Protein AF-A0A399EJR4-F1 (afdb_monomer_lite)

Foldseek 3Di:
DPDVVVVVVVVVVVVVVVVVVVVVVVVPPPPDDVVVDPPDPDDDPPPPPVFAWDWDQDPVGTDTHTPDPVVVVVVVVVVVD

Secondary structure (DSSP, 8-state):
--SHHHHHHHHHHHHHHHHHHHHHHHHSPPPPPGGG------S-----TTS-EEEEEETTEEEEEE-SHHHHHHHHHHTT-

Structure (mmCIF, N/CA/C/O backbone):
data_AF-A0A399EJR4-F1
#
_entry.id   AF-A0A399EJR4-F1
#
loop_
_atom_site.group_PDB
_atom_site.id
_atom_site.type_symbol
_atom_site.label_atom_id
_atom_site.label_alt_id
_atom_site.label_comp_id
_atom_site.label_asym_id
_atom_site.label_entity_id
_atom_site.label_seq_id
_atom_site.pdbx_PDB_ins_code
_atom_site.Cartn_x
_atom_site.Cartn_y
_atom_site.Cartn_z
_atom_site.occupancy
_atom_site.B_iso_or_equiv
_atom_site.auth_seq_id
_atom_site.auth_comp_id
_atom_site.auth_asym_id
_atom_site.auth_atom_id
_atom_site.pdbx_PDB_model_num
ATOM 1 N N . MET A 1 1 ? 31.641 2.435 -51.390 1.00 48.16 1 MET A N 1
ATOM 2 C CA . MET A 1 1 ? 30.360 1.949 -50.818 1.00 48.16 1 MET A CA 1
ATOM 3 C C . MET A 1 1 ? 30.663 0.891 -49.760 1.00 48.16 1 MET A C 1
ATOM 5 O O . MET A 1 1 ? 30.952 -0.236 -50.117 1.00 48.16 1 MET A O 1
ATOM 9 N N . GLY A 1 2 ? 30.719 1.237 -48.472 1.00 53.78 2 GLY A N 1
ATOM 10 C CA . GLY A 1 2 ? 31.129 0.260 -47.440 1.00 53.78 2 GLY A CA 1
ATOM 11 C C . GLY A 1 2 ? 30.980 0.731 -45.994 1.00 53.78 2 GLY A C 1
ATOM 12 O O . GLY A 1 2 ? 30.968 -0.079 -45.072 1.00 53.78 2 GLY A O 1
ATOM 13 N N . THR A 1 3 ? 30.807 2.035 -45.780 1.00 54.91 3 THR A N 1
ATOM 14 C CA . THR A 1 3 ? 30.599 2.618 -44.452 1.00 54.91 3 THR A CA 1
ATOM 15 C C . THR A 1 3 ? 29.142 2.500 -44.012 1.00 54.91 3 THR A C 1
ATOM 17 O O . THR A 1 3 ? 28.893 1.929 -42.958 1.00 54.91 3 THR A O 1
ATOM 20 N N . ALA A 1 4 ? 28.166 2.916 -44.830 1.00 58.06 4 ALA A N 1
ATOM 21 C CA . ALA A 1 4 ? 26.730 2.898 -44.488 1.00 58.06 4 ALA A CA 1
ATOM 22 C C . ALA A 1 4 ? 26.215 1.522 -44.008 1.00 58.06 4 ALA A C 1
ATOM 24 O O . ALA A 1 4 ? 25.455 1.428 -43.046 1.00 58.06 4 ALA A O 1
ATOM 25 N N . HIS A 1 5 ? 26.709 0.437 -44.609 1.00 57.53 5 HIS A N 1
ATOM 26 C CA . HIS A 1 5 ? 26.331 -0.931 -44.244 1.00 57.53 5 HIS A CA 1
ATOM 27 C C . HIS A 1 5 ? 26.959 -1.422 -42.919 1.00 57.53 5 HIS A C 1
ATOM 29 O O . HIS A 1 5 ? 26.494 -2.393 -42.321 1.00 57.53 5 HIS A O 1
ATOM 35 N N . ARG A 1 6 ? 28.029 -0.774 -42.439 1.00 59.72 6 ARG A N 1
ATOM 36 C CA . ARG A 1 6 ? 28.622 -1.041 -41.115 1.00 59.72 6 ARG A CA 1
ATOM 37 C C . ARG A 1 6 ? 27.853 -0.318 -40.009 1.00 59.72 6 ARG A C 1
ATOM 39 O O . ARG A 1 6 ? 27.609 -0.921 -38.970 1.00 59.72 6 ARG A O 1
ATOM 46 N N . TRP A 1 7 ? 27.399 0.912 -40.261 1.00 61.38 7 TRP A N 1
ATOM 47 C CA . TRP A 1 7 ? 26.596 1.686 -39.305 1.00 61.38 7 TRP A CA 1
ATOM 48 C C . TRP A 1 7 ? 25.208 1.073 -39.074 1.00 61.38 7 TRP A C 1
ATOM 50 O O . TRP A 1 7 ? 24.777 0.974 -37.930 1.00 61.38 7 TRP A O 1
ATOM 60 N N . GLY A 1 8 ? 24.551 0.559 -40.122 1.00 71.50 8 GLY A N 1
ATOM 61 C CA . GLY A 1 8 ? 23.265 -0.141 -39.975 1.00 71.50 8 GLY A CA 1
ATOM 62 C C . GLY A 1 8 ? 23.355 -1.417 -39.126 1.00 71.50 8 GLY A C 1
ATOM 63 O O . GLY A 1 8 ? 22.467 -1.696 -38.323 1.00 71.50 8 GLY A O 1
ATOM 64 N N . ARG A 1 9 ? 24.467 -2.160 -39.237 1.00 73.00 9 ARG A N 1
ATOM 65 C CA . ARG A 1 9 ? 24.729 -3.348 -38.404 1.00 73.00 9 ARG A CA 1
ATOM 66 C C . ARG A 1 9 ? 25.019 -2.983 -36.951 1.00 73.00 9 ARG A C 1
ATOM 68 O O . ARG A 1 9 ? 24.517 -3.655 -36.057 1.00 73.00 9 ARG A O 1
ATOM 75 N N . ALA A 1 10 ? 25.769 -1.906 -36.719 1.00 78.81 10 ALA A N 1
ATOM 76 C CA . ALA A 1 10 ? 26.016 -1.395 -35.373 1.00 78.81 10 ALA A CA 1
ATOM 77 C C . ALA A 1 10 ? 24.716 -0.926 -34.696 1.00 78.81 10 ALA A C 1
ATOM 79 O O . ALA A 1 10 ? 24.469 -1.279 -33.547 1.00 78.81 10 ALA A O 1
ATOM 80 N N . ALA A 1 11 ? 23.848 -0.218 -35.425 1.00 78.88 11 ALA A N 1
ATOM 81 C CA . ALA A 1 11 ? 22.547 0.218 -34.919 1.00 78.88 11 ALA A CA 1
ATOM 82 C C . ALA A 1 11 ? 21.626 -0.967 -34.575 1.00 78.88 11 ALA A C 1
ATOM 84 O O . ALA A 1 11 ? 21.018 -0.981 -33.506 1.00 78.88 11 ALA A O 1
ATOM 85 N N . CYS A 1 12 ? 21.581 -2.000 -35.427 1.00 80.50 12 CYS A N 1
ATOM 86 C CA . CYS A 1 12 ? 20.840 -3.229 -35.123 1.00 80.50 12 CYS A CA 1
ATOM 87 C C . CYS A 1 12 ? 21.374 -3.923 -33.863 1.00 80.50 12 CYS A C 1
ATOM 89 O O . CYS A 1 12 ? 20.591 -4.421 -33.060 1.00 80.50 12 CYS A O 1
ATOM 91 N N . PHE A 1 13 ? 22.696 -3.943 -33.678 1.00 82.62 13 PHE A N 1
ATOM 92 C CA . PHE A 1 13 ? 23.326 -4.589 -32.530 1.00 82.62 13 PHE A CA 1
ATOM 93 C C . PHE A 1 13 ? 23.029 -3.854 -31.216 1.00 82.62 13 PHE A C 1
ATOM 95 O O . PHE A 1 13 ? 22.692 -4.490 -30.222 1.00 82.62 13 PHE A O 1
ATOM 102 N N . VAL A 1 14 ? 23.077 -2.518 -31.223 1.00 85.56 14 VAL A N 1
ATOM 103 C CA . VAL A 1 14 ? 22.735 -1.686 -30.056 1.00 85.56 14 VAL A CA 1
ATOM 104 C C . VAL A 1 14 ? 21.268 -1.863 -29.664 1.00 85.56 14 VAL A C 1
ATOM 106 O O . VAL A 1 14 ? 20.981 -2.106 -28.495 1.00 85.56 14 VAL A O 1
ATOM 109 N N . TRP A 1 15 ? 20.350 -1.836 -30.633 1.00 84.06 15 TRP A N 1
ATOM 110 C CA . TRP A 1 15 ? 18.924 -2.073 -30.376 1.00 84.06 15 TRP A CA 1
ATOM 111 C C . TRP A 1 15 ? 18.654 -3.470 -29.797 1.00 84.06 15 TRP A C 1
ATOM 113 O O . TRP A 1 15 ? 17.810 -3.654 -28.918 1.00 84.06 15 TRP A O 1
ATOM 123 N N . TRP A 1 16 ? 19.394 -4.474 -30.269 1.00 84.94 16 TRP A N 1
ATOM 124 C CA . TRP A 1 16 ? 19.267 -5.840 -29.773 1.00 84.94 16 TRP A CA 1
ATOM 125 C C . TRP A 1 16 ? 19.794 -5.988 -28.336 1.00 84.94 16 TRP A C 1
ATOM 127 O O . TRP A 1 16 ? 19.152 -6.638 -27.509 1.00 84.94 16 TRP A O 1
ATOM 137 N N . LEU A 1 17 ? 20.910 -5.328 -28.010 1.00 84.75 17 LEU A N 1
ATOM 138 C CA . LEU A 1 17 ? 21.461 -5.281 -26.651 1.00 84.75 17 LEU A CA 1
ATOM 139 C C . LEU A 1 17 ? 20.537 -4.557 -25.664 1.00 84.75 17 LEU A C 1
ATOM 141 O O . LEU A 1 17 ? 20.363 -5.029 -24.543 1.00 84.75 17 LEU A O 1
ATOM 145 N N . GLU A 1 18 ? 19.916 -3.453 -26.078 1.00 80.50 18 GLU A N 1
ATOM 146 C CA . GLU A 1 18 ? 18.948 -2.710 -25.263 1.00 80.50 18 GLU A CA 1
ATOM 147 C C . GLU A 1 18 ? 17.717 -3.564 -24.925 1.00 80.50 18 GLU A C 1
ATOM 149 O O . GLU A 1 18 ? 17.265 -3.616 -23.783 1.00 80.50 18 GLU A O 1
ATOM 154 N N . ARG A 1 19 ? 17.198 -4.327 -25.892 1.00 78.44 19 ARG A N 1
ATOM 155 C CA . ARG A 1 19 ? 16.088 -5.253 -25.630 1.00 78.44 19 ARG A CA 1
ATOM 156 C C . ARG A 1 19 ? 16.472 -6.395 -24.692 1.00 78.44 19 ARG A C 1
ATOM 158 O O . ARG A 1 19 ? 15.651 -6.799 -23.868 1.00 78.44 19 ARG A O 1
ATOM 165 N N . LEU A 1 20 ? 17.694 -6.915 -24.800 1.00 80.81 20 LEU A N 1
ATOM 166 C CA . LEU A 1 20 ? 18.183 -7.950 -23.890 1.00 80.81 20 LEU A CA 1
ATOM 167 C C . LEU A 1 20 ? 18.385 -7.429 -22.468 1.00 80.81 20 LEU A C 1
ATOM 169 O O . LEU A 1 20 ? 18.027 -8.129 -21.523 1.00 80.81 20 LEU A O 1
ATOM 173 N N . SER A 1 21 ? 18.917 -6.217 -22.297 1.00 72.12 21 SER A N 1
ATOM 174 C CA . SER A 1 21 ? 19.105 -5.6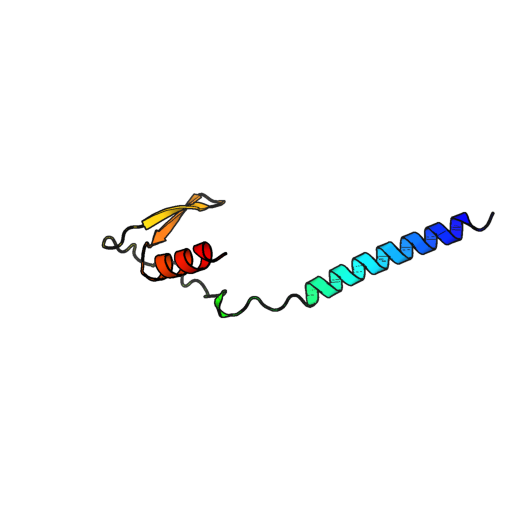37 -20.964 1.00 72.12 21 SER A CA 1
ATOM 175 C C . SER A 1 21 ? 17.767 -5.413 -20.259 1.00 72.12 21 SER A C 1
ATOM 177 O O . SER A 1 21 ? 17.641 -5.748 -19.083 1.00 72.12 21 SER A O 1
ATOM 179 N N . LEU A 1 22 ? 16.739 -4.964 -20.987 1.00 68.44 22 LEU A N 1
ATOM 180 C CA . LEU A 1 22 ? 15.374 -4.830 -20.468 1.00 68.44 22 LEU A CA 1
ATOM 181 C C . LEU A 1 22 ? 14.761 -6.186 -20.087 1.00 68.44 22 LEU A C 1
ATOM 183 O O . LEU A 1 22 ? 14.156 -6.312 -19.023 1.00 68.44 22 LEU A O 1
ATOM 187 N N . ALA A 1 23 ? 14.951 -7.219 -20.913 1.00 71.06 23 ALA A N 1
ATOM 188 C CA . ALA A 1 23 ? 14.460 -8.568 -20.621 1.00 71.06 23 ALA A CA 1
ATOM 189 C C . ALA A 1 23 ? 15.139 -9.195 -19.389 1.00 71.06 23 ALA A C 1
ATOM 191 O O . ALA A 1 23 ? 14.499 -9.915 -18.621 1.00 71.06 23 ALA A O 1
ATOM 192 N N . VAL A 1 24 ? 16.427 -8.911 -19.182 1.00 70.19 24 VAL A N 1
ATOM 193 C CA . VAL A 1 24 ? 17.168 -9.336 -17.988 1.00 70.19 24 VAL A CA 1
ATOM 194 C C . VAL A 1 24 ? 16.735 -8.529 -16.762 1.00 70.19 24 VAL A C 1
ATOM 196 O O . VAL A 1 24 ? 16.510 -9.123 -15.711 1.00 70.19 24 VAL A O 1
ATOM 199 N N . ALA A 1 25 ? 16.534 -7.214 -16.886 1.00 61.31 25 ALA A N 1
ATOM 200 C CA . ALA A 1 25 ? 16.059 -6.367 -15.790 1.00 61.31 25 ALA A CA 1
ATOM 201 C C . ALA A 1 25 ? 14.680 -6.808 -15.265 1.00 61.31 25 ALA A C 1
ATOM 203 O O . ALA A 1 25 ? 14.491 -6.893 -14.056 1.00 61.31 25 ALA A O 1
ATOM 204 N N . LEU A 1 26 ? 13.760 -7.195 -16.157 1.00 59.66 26 LEU A N 1
ATOM 205 C CA . LEU A 1 26 ? 12.449 -7.761 -15.796 1.00 59.66 26 LEU A CA 1
ATOM 206 C C . LEU A 1 26 ? 12.548 -9.090 -15.031 1.00 59.66 26 LEU A C 1
ATOM 208 O O . LEU A 1 26 ? 11.676 -9.413 -14.232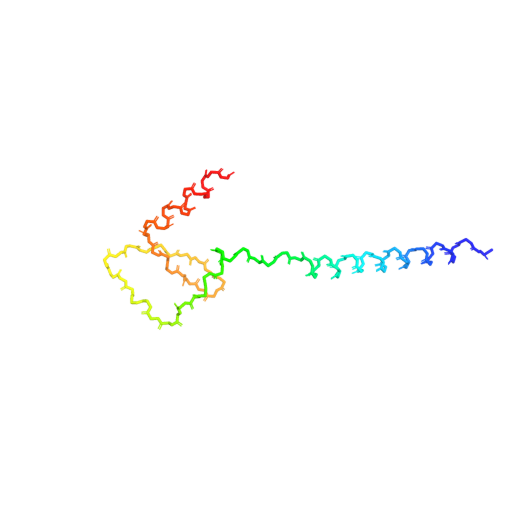 1.00 59.66 26 LEU A O 1
ATOM 212 N N . ARG A 1 27 ? 13.603 -9.881 -15.263 1.00 60.12 27 ARG A N 1
ATOM 213 C CA . ARG A 1 27 ? 13.845 -11.139 -14.535 1.00 60.12 27 ARG A CA 1
ATOM 214 C C . ARG A 1 27 ? 14.458 -10.937 -13.151 1.00 60.12 27 ARG A C 1
ATOM 216 O O . ARG A 1 27 ? 14.362 -11.842 -12.328 1.00 60.12 27 ARG A O 1
ATOM 223 N N . PHE A 1 28 ? 15.101 -9.796 -12.919 1.00 55.94 28 PHE A N 1
ATOM 224 C CA . PHE A 1 28 ? 15.769 -9.457 -11.662 1.00 55.94 28 PHE A CA 1
ATOM 225 C C . PHE A 1 28 ? 14.988 -8.451 -10.820 1.00 55.94 28 PHE A C 1
ATOM 227 O O . PHE A 1 28 ? 15.525 -7.945 -9.834 1.00 55.94 28 PHE A O 1
ATOM 234 N N . GLU A 1 29 ? 13.730 -8.174 -11.170 1.00 59.09 29 GLU A N 1
ATOM 235 C CA . GLU A 1 29 ? 12.871 -7.394 -10.294 1.00 59.09 29 GLU A CA 1
ATOM 236 C C . GLU A 1 29 ? 12.770 -8.141 -8.951 1.00 59.09 29 GLU A C 1
ATOM 238 O O . GLU A 1 29 ? 12.356 -9.308 -8.924 1.00 59.09 29 GLU A O 1
ATOM 243 N N . PRO A 1 30 ? 13.241 -7.543 -7.840 1.00 58.56 30 PRO A N 1
ATOM 244 C CA . PRO A 1 30 ? 13.188 -8.206 -6.551 1.00 58.56 30 PRO A CA 1
ATOM 245 C C . PRO A 1 30 ? 11.723 -8.528 -6.248 1.00 58.56 30 PRO A C 1
ATOM 247 O O . PRO A 1 30 ? 10.859 -7.684 -6.509 1.00 58.56 30 PRO A O 1
ATOM 250 N N . PRO A 1 31 ? 11.415 -9.719 -5.700 1.00 61.31 31 PRO A N 1
ATOM 251 C CA . PRO A 1 31 ? 10.049 -10.028 -5.320 1.00 61.31 31 PRO A CA 1
ATOM 252 C C . PRO A 1 31 ? 9.535 -8.898 -4.419 1.00 61.31 31 PRO A C 1
ATOM 254 O O . PRO A 1 31 ? 10.285 -8.434 -3.545 1.00 61.31 31 PRO A O 1
ATOM 257 N N . PRO A 1 32 ? 8.293 -8.421 -4.630 1.00 59.03 32 PRO A N 1
ATOM 258 C CA . PRO A 1 32 ? 7.724 -7.384 -3.787 1.00 59.03 32 PRO A CA 1
ATOM 259 C C . PRO A 1 32 ? 7.881 -7.827 -2.335 1.00 59.03 32 PRO A C 1
ATOM 261 O O . PRO A 1 32 ? 7.605 -8.982 -1.996 1.00 59.03 32 PRO A O 1
ATOM 264 N N . ARG A 1 33 ? 8.406 -6.930 -1.489 1.00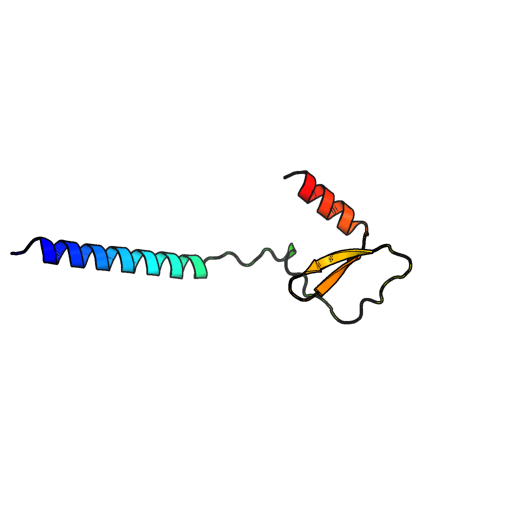 55.94 33 ARG A N 1
ATOM 265 C CA . ARG A 1 33 ? 8.686 -7.237 -0.081 1.00 55.94 33 ARG A CA 1
ATOM 266 C C . ARG A 1 33 ? 7.448 -7.916 0.516 1.00 55.94 33 ARG A C 1
ATOM 268 O O . ARG A 1 33 ? 6.357 -7.362 0.377 1.00 55.94 33 ARG A O 1
ATOM 275 N N . PRO A 1 34 ? 7.581 -9.059 1.212 1.00 52.97 34 PRO A N 1
ATOM 276 C CA . PRO A 1 34 ? 6.435 -9.833 1.697 1.00 52.97 34 PRO A CA 1
ATOM 277 C C . PRO A 1 34 ? 5.512 -9.031 2.630 1.00 52.97 34 PRO A C 1
ATOM 279 O O . PRO A 1 34 ? 4.341 -9.359 2.769 1.00 52.97 34 PRO A O 1
ATOM 282 N N . ALA A 1 35 ? 5.997 -7.922 3.198 1.00 53.78 35 ALA A N 1
ATOM 283 C CA . ALA A 1 35 ? 5.184 -6.966 3.946 1.00 53.78 35 ALA A CA 1
ATOM 284 C C . ALA A 1 35 ? 4.074 -6.275 3.114 1.00 53.78 35 ALA A C 1
ATOM 286 O O . ALA A 1 35 ? 3.129 -5.757 3.700 1.00 53.78 35 ALA A O 1
ATOM 287 N N . GLN A 1 36 ? 4.167 -6.257 1.778 1.00 52.34 36 GLN A N 1
ATOM 288 C CA . GLN A 1 36 ? 3.175 -5.649 0.876 1.00 52.34 36 GLN A CA 1
ATOM 289 C C . GLN A 1 36 ? 2.198 -6.660 0.267 1.00 52.34 36 GLN A C 1
ATOM 291 O O . GLN A 1 36 ? 1.146 -6.266 -0.230 1.00 52.34 36 GLN A O 1
ATOM 296 N N . VAL A 1 37 ? 2.504 -7.957 0.336 1.00 50.31 37 VAL A N 1
ATOM 297 C CA . VAL A 1 37 ? 1.623 -9.021 -0.158 1.00 50.31 37 VAL A CA 1
ATOM 298 C C . VAL A 1 37 ? 0.977 -9.706 1.040 1.00 50.31 37 VAL A C 1
ATOM 300 O O . VAL A 1 37 ? 1.250 -10.862 1.353 1.00 50.31 37 VAL A O 1
ATOM 303 N N . ARG A 1 38 ? 0.083 -8.988 1.733 1.00 51.12 38 ARG A N 1
ATOM 304 C CA . ARG A 1 38 ? -0.960 -9.693 2.481 1.00 51.12 38 ARG A CA 1
ATOM 305 C C . ARG A 1 38 ? -1.878 -10.307 1.439 1.00 51.12 38 ARG A C 1
ATOM 307 O O . ARG A 1 38 ? -2.572 -9.587 0.724 1.00 51.12 38 ARG A O 1
ATOM 314 N N . PHE A 1 39 ? -1.851 -11.634 1.350 1.00 47.75 39 PHE A N 1
ATOM 315 C CA . PHE A 1 39 ? -2.912 -12.394 0.710 1.00 47.75 39 PHE A CA 1
ATOM 316 C C . PHE A 1 39 ? -4.225 -11.889 1.297 1.00 47.75 39 PHE A C 1
ATOM 318 O O . PHE A 1 39 ? -4.476 -12.020 2.493 1.00 47.75 39 PHE A O 1
ATOM 325 N N . GLY A 1 40 ? -4.997 -11.193 0.467 1.00 49.41 40 GLY A N 1
ATOM 326 C CA . GLY A 1 40 ? -6.302 -10.710 0.857 1.00 49.41 40 GLY A CA 1
ATOM 327 C C . GLY A 1 40 ? -7.176 -11.918 1.128 1.00 49.41 40 GLY A C 1
ATOM 328 O O . GLY A 1 40 ? -7.697 -12.516 0.192 1.00 49.41 40 GLY A O 1
ATOM 329 N N . GLU A 1 41 ? -7.349 -12.260 2.399 1.00 45.41 41 GLU A N 1
ATOM 330 C CA . GLU A 1 41 ? -8.541 -12.963 2.842 1.00 45.41 41 GLU A CA 1
ATOM 331 C C . GLU A 1 41 ? -9.741 -12.108 2.414 1.00 45.41 41 GLU A C 1
ATOM 333 O O . GLU A 1 41 ? -10.055 -11.072 2.998 1.00 45.41 41 GLU A O 1
ATOM 338 N N . ARG A 1 42 ? -10.389 -12.477 1.315 1.00 60.59 42 ARG A N 1
ATOM 339 C CA . ARG A 1 42 ? -11.712 -11.972 0.938 1.00 60.59 42 ARG A CA 1
ATOM 340 C C . ARG A 1 42 ? -12.524 -13.188 0.502 1.00 60.59 42 ARG A C 1
ATOM 342 O O . ARG A 1 42 ? -11.963 -14.015 -0.212 1.00 60.59 42 ARG A O 1
ATOM 349 N N . PRO A 1 43 ? -13.808 -13.314 0.887 1.00 52.22 43 PRO A N 1
ATOM 350 C CA . PRO A 1 43 ? -14.774 -12.216 0.876 1.00 52.22 43 PRO A CA 1
ATOM 351 C C . PRO A 1 43 ? -15.782 -12.301 2.039 1.00 52.22 43 PRO A C 1
ATOM 353 O O . PRO A 1 43 ? -16.763 -13.033 1.979 1.00 52.22 43 PRO A O 1
ATOM 356 N N . GLY A 1 44 ? -15.567 -11.547 3.112 1.00 49.16 44 GLY A N 1
ATOM 357 C CA . GLY A 1 44 ? -16.529 -11.560 4.218 1.00 49.16 44 GLY A CA 1
ATOM 358 C C . GLY A 1 44 ? -16.134 -10.728 5.420 1.00 49.16 44 GLY A C 1
ATOM 359 O O . GLY A 1 44 ? -16.611 -11.002 6.515 1.00 49.16 44 GLY A O 1
ATOM 360 N N . ALA A 1 45 ? -15.253 -9.737 5.251 1.00 57.62 45 ALA A N 1
ATOM 361 C CA . ALA A 1 45 ? -15.043 -8.758 6.305 1.00 57.62 45 ALA A CA 1
ATOM 362 C C . ALA A 1 45 ? -16.367 -8.009 6.469 1.00 57.62 45 ALA A C 1
ATOM 364 O O . ALA A 1 45 ? -16.696 -7.133 5.667 1.00 57.62 45 ALA A O 1
ATOM 365 N N . LEU A 1 46 ? -17.165 -8.450 7.443 1.00 63.16 46 LEU A N 1
ATOM 366 C CA . LEU A 1 46 ? -18.403 -7.806 7.836 1.00 63.16 46 LEU A CA 1
ATOM 367 C C . LEU A 1 46 ? -18.068 -6.327 8.022 1.00 63.16 46 LEU A C 1
ATOM 369 O O . LEU A 1 46 ? -17.152 -6.003 8.784 1.00 63.16 46 LEU A O 1
ATOM 373 N N . LEU A 1 47 ? -18.745 -5.447 7.281 1.00 63.66 47 LEU A N 1
ATOM 374 C CA . LEU A 1 47 ? -18.581 -4.015 7.487 1.00 63.66 47 LEU A CA 1
ATOM 375 C C . LEU A 1 47 ? -18.908 -3.748 8.953 1.00 63.66 47 LEU A C 1
ATOM 377 O O . LEU A 1 47 ? -20.030 -3.990 9.401 1.00 63.66 47 LEU A O 1
ATOM 381 N N . ARG A 1 48 ? -17.903 -3.319 9.714 1.00 71.38 48 ARG A N 1
ATOM 382 C CA . ARG A 1 48 ? -18.094 -3.004 11.122 1.00 71.38 48 ARG A CA 1
ATOM 383 C C . ARG A 1 48 ? -18.778 -1.653 11.154 1.00 71.38 48 ARG A C 1
ATOM 385 O O . ARG A 1 48 ? -18.142 -0.642 10.889 1.00 71.38 48 ARG A O 1
ATOM 392 N N . LEU A 1 49 ? -20.075 -1.645 11.442 1.00 78.56 49 LEU A N 1
ATOM 393 C CA . LEU A 1 49 ? -20.867 -0.412 11.493 1.00 78.56 49 LEU A CA 1
ATOM 394 C C . LEU A 1 49 ? -20.358 0.568 12.563 1.00 78.56 49 LEU A C 1
ATOM 396 O O . LEU A 1 49 ? -20.623 1.761 12.474 1.00 78.56 49 LEU A O 1
ATOM 400 N N . ASP A 1 50 ? -19.578 0.072 13.524 1.00 83.56 50 ASP A N 1
ATOM 401 C CA . ASP A 1 50 ? -18.944 0.865 14.578 1.00 83.56 50 ASP A CA 1
ATOM 402 C C . ASP A 1 50 ? -17.727 1.671 14.093 1.00 83.56 50 ASP A C 1
ATOM 404 O O . ASP A 1 50 ? -17.189 2.486 14.838 1.00 83.56 50 ASP A O 1
ATOM 408 N N . THR A 1 51 ? -17.226 1.414 12.879 1.00 81.12 51 THR A N 1
ATOM 409 C CA . THR A 1 51 ? -16.014 2.053 12.347 1.00 81.12 51 THR A CA 1
ATOM 410 C C . THR A 1 51 ? -16.364 2.952 11.162 1.00 81.12 51 THR A C 1
ATOM 412 O O . THR A 1 51 ? -17.048 2.505 10.242 1.00 81.12 51 THR A O 1
ATOM 415 N N . PRO A 1 52 ? -15.900 4.213 11.133 1.00 85.75 52 PRO A N 1
ATOM 416 C CA . PRO A 1 52 ? -16.112 5.074 9.981 1.00 85.75 52 PRO A CA 1
ATOM 417 C C . PRO A 1 52 ? -15.236 4.627 8.799 1.00 85.75 52 PRO A C 1
ATOM 419 O O . PRO A 1 52 ? -14.117 4.142 8.972 1.00 85.75 52 PRO A O 1
ATOM 422 N N . TYR A 1 53 ? -15.748 4.796 7.580 1.00 86.88 53 TYR A N 1
ATOM 423 C CA . TYR A 1 53 ? -15.064 4.392 6.349 1.00 86.88 53 TYR A CA 1
ATOM 424 C C . TYR A 1 53 ? -14.872 5.579 5.410 1.00 86.88 53 TYR A C 1
ATOM 426 O O . TYR A 1 53 ? -15.790 6.370 5.193 1.00 86.88 53 TYR A O 1
ATOM 434 N N . TYR A 1 54 ? -13.698 5.654 4.788 1.00 85.50 54 TYR A N 1
ATOM 435 C CA . TYR A 1 54 ? -13.406 6.606 3.725 1.00 85.50 54 TYR A CA 1
ATOM 436 C C . TYR A 1 54 ? -13.721 5.995 2.347 1.00 85.50 54 TYR A C 1
ATOM 438 O O . TYR A 1 54 ? -13.192 4.925 2.020 1.00 85.50 54 TYR A O 1
ATOM 446 N N . PRO A 1 55 ? -14.558 6.644 1.517 1.00 88.25 55 PRO A N 1
ATOM 447 C CA . PRO A 1 55 ? -14.840 6.178 0.166 1.00 88.25 55 PRO A CA 1
ATOM 448 C C . PRO A 1 55 ? -13.727 6.609 -0.799 1.00 88.25 55 PRO A C 1
ATOM 450 O O . PRO A 1 55 ? -13.663 7.758 -1.233 1.00 88.25 55 PRO A O 1
ATOM 453 N N . ALA A 1 56 ? -12.875 5.668 -1.194 1.00 87.06 56 ALA A N 1
ATOM 454 C CA . ALA A 1 56 ? -11.839 5.891 -2.195 1.00 87.06 56 ALA A CA 1
ATOM 455 C C . ALA A 1 56 ? -12.315 5.448 -3.586 1.00 87.06 56 ALA A C 1
ATOM 457 O O . ALA A 1 56 ? -12.859 4.355 -3.757 1.00 87.06 56 ALA A O 1
ATOM 458 N N . ARG A 1 57 ? -12.089 6.280 -4.608 1.00 88.06 57 ARG A N 1
ATOM 459 C CA . ARG A 1 57 ? -12.399 5.926 -5.999 1.00 88.06 57 ARG A CA 1
ATOM 460 C C . ARG A 1 57 ? -11.305 5.017 -6.563 1.00 88.06 57 ARG A C 1
ATOM 462 O O . ARG A 1 57 ? -10.139 5.390 -6.605 1.00 88.06 57 ARG A O 1
ATOM 469 N N . ALA A 1 58 ? -11.700 3.844 -7.034 1.00 84.38 58 ALA A N 1
ATOM 470 C CA . ALA A 1 58 ? -10.851 2.869 -7.701 1.00 84.38 58 ALA A CA 1
ATOM 471 C C . ALA A 1 58 ? -11.248 2.715 -9.178 1.00 84.38 58 ALA A C 1
ATOM 473 O O . ALA A 1 58 ? -12.296 3.188 -9.621 1.00 84.38 58 ALA A O 1
ATOM 474 N N . LYS A 1 59 ? -10.418 1.999 -9.948 1.00 81.62 59 LYS A N 1
ATOM 475 C CA . LYS A 1 59 ? -10.632 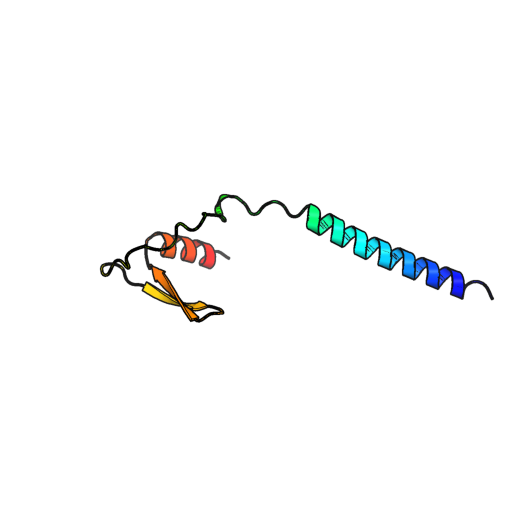1.756 -11.387 1.00 81.62 59 LYS A CA 1
ATOM 476 C C . LYS A 1 59 ? -12.008 1.149 -11.709 1.00 81.62 59 LYS A C 1
ATOM 478 O O . LYS A 1 59 ? -12.544 1.412 -12.777 1.00 81.62 59 LYS A O 1
ATOM 483 N N . TRP A 1 60 ? -12.573 0.370 -10.786 1.00 83.44 60 TRP A N 1
ATOM 484 C CA . TRP A 1 60 ? -13.809 -0.396 -10.986 1.00 83.44 60 TRP A CA 1
ATOM 485 C C . TRP A 1 60 ? -14.974 0.042 -10.083 1.00 83.44 60 TRP A C 1
ATOM 487 O O . TRP A 1 60 ? -15.974 -0.663 -10.009 1.00 83.44 60 TRP A O 1
ATOM 497 N N . GLY A 1 61 ? -14.863 1.174 -9.378 1.00 85.44 61 GLY A N 1
ATOM 498 C CA . GLY A 1 61 ? -15.917 1.654 -8.477 1.00 85.44 61 GLY A CA 1
ATOM 499 C C . GLY A 1 61 ? -15.366 2.333 -7.231 1.00 85.44 61 GLY A C 1
ATOM 500 O O . GLY A 1 61 ? -14.292 2.926 -7.268 1.00 85.44 61 GLY A O 1
ATOM 501 N N . TYR A 1 62 ? -16.096 2.242 -6.124 1.00 85.06 62 TYR A N 1
ATOM 502 C CA . TYR A 1 62 ? -15.649 2.751 -4.830 1.00 85.06 62 TYR A CA 1
ATOM 503 C C . TYR A 1 62 ? -15.166 1.613 -3.936 1.00 85.06 62 TYR A C 1
ATOM 505 O O . TYR A 1 62 ? -15.754 0.534 -3.905 1.00 85.06 62 TYR A O 1
ATOM 513 N N . VAL A 1 63 ? -14.088 1.874 -3.203 1.00 84.50 63 VAL A N 1
ATOM 514 C CA . VAL A 1 63 ? -13.565 1.004 -2.153 1.00 84.50 63 VAL A CA 1
ATOM 515 C C . VAL A 1 63 ? -13.687 1.752 -0.837 1.00 84.50 63 VAL A C 1
ATOM 517 O O . VAL A 1 63 ? -13.217 2.880 -0.713 1.00 84.50 63 VAL A O 1
ATOM 520 N N . PHE A 1 64 ? -14.319 1.117 0.142 1.00 83.88 64 PHE A N 1
ATOM 521 C CA . PHE A 1 64 ? -14.431 1.652 1.492 1.00 83.88 64 PHE A CA 1
ATOM 522 C C . PHE A 1 64 ? -13.223 1.206 2.309 1.00 83.88 64 PHE A C 1
ATOM 524 O O . PHE A 1 64 ? -13.021 0.011 2.529 1.00 83.88 64 PHE A O 1
ATOM 531 N N . ILE A 1 65 ? -12.410 2.172 2.725 1.00 84.19 65 ILE A N 1
ATOM 532 C CA . ILE A 1 65 ? -11.220 1.943 3.543 1.00 84.19 65 ILE A CA 1
ATOM 533 C C . ILE A 1 65 ? -11.590 2.269 4.996 1.00 84.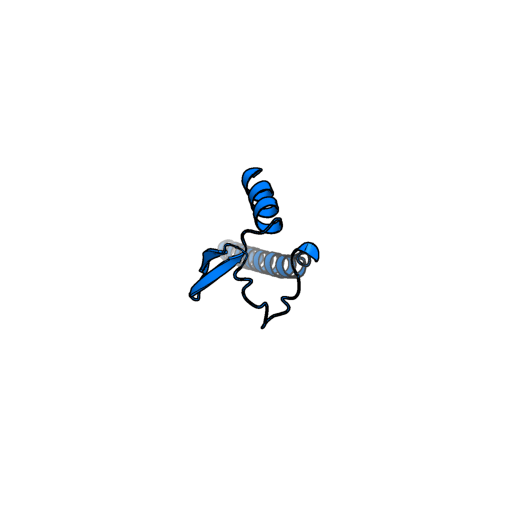19 65 ILE A C 1
ATOM 535 O O . ILE A 1 65 ? -12.061 3.382 5.236 1.00 84.19 65 ILE A O 1
ATOM 539 N N . PRO A 1 66 ? -11.446 1.335 5.954 1.00 85.44 66 PRO A N 1
ATOM 540 C CA . PRO A 1 66 ? -11.728 1.624 7.358 1.00 85.44 66 PRO A CA 1
ATOM 541 C C . PRO A 1 66 ? -10.756 2.685 7.874 1.00 85.44 66 PRO A C 1
ATOM 543 O O . PRO A 1 66 ? -9.554 2.588 7.641 1.00 85.44 66 PRO A O 1
ATOM 546 N N . LEU A 1 67 ? -11.277 3.686 8.581 1.00 86.19 67 LEU A N 1
ATOM 547 C CA . LEU A 1 67 ? -10.482 4.687 9.295 1.00 86.19 67 LEU A CA 1
ATOM 548 C C . LEU A 1 67 ? -10.058 4.121 10.657 1.00 86.19 67 LEU A C 1
ATOM 550 O O . LEU A 1 67 ? -10.471 4.602 11.709 1.00 86.19 67 LEU A O 1
ATOM 554 N N . ASP A 1 68 ? -9.304 3.028 10.627 1.00 83.31 68 ASP A N 1
ATOM 555 C CA . ASP A 1 68 ? -8.754 2.390 11.818 1.00 83.31 68 ASP A CA 1
ATOM 556 C C . ASP A 1 68 ? -7.332 2.898 12.125 1.00 83.31 68 ASP A C 1
ATOM 558 O O . ASP A 1 68 ? -6.773 3.751 11.432 1.00 83.31 68 ASP A O 1
ATOM 562 N N . CYS A 1 69 ? -6.713 2.354 13.174 1.00 80.56 69 CYS A N 1
ATOM 563 C CA . CYS A 1 69 ? -5.347 2.717 13.548 1.00 80.56 69 CYS A CA 1
ATOM 564 C C . CYS A 1 69 ? -4.312 2.423 12.445 1.00 80.56 69 CYS A C 1
ATOM 566 O O . CYS A 1 69 ? -3.242 3.033 12.436 1.00 80.56 69 CYS A O 1
ATOM 568 N N . TYR A 1 70 ? -4.609 1.523 11.501 1.00 80.19 70 TYR A N 1
ATOM 569 C CA . TYR A 1 70 ? -3.735 1.262 10.360 1.00 80.19 70 TYR A CA 1
ATOM 570 C C . TYR A 1 70 ? -3.848 2.358 9.304 1.00 80.19 70 TYR A C 1
ATOM 572 O O . TYR A 1 70 ? -2.832 2.718 8.709 1.00 80.19 70 TYR A O 1
ATOM 580 N N . PHE A 1 71 ? -5.042 2.920 9.094 1.00 84.31 71 PHE A N 1
ATOM 581 C CA . PHE A 1 71 ? -5.219 4.087 8.231 1.00 84.31 71 PHE A CA 1
ATOM 582 C C . PHE A 1 71 ? -4.375 5.269 8.714 1.00 84.31 71 PHE A C 1
ATOM 584 O O . PHE A 1 71 ? -3.6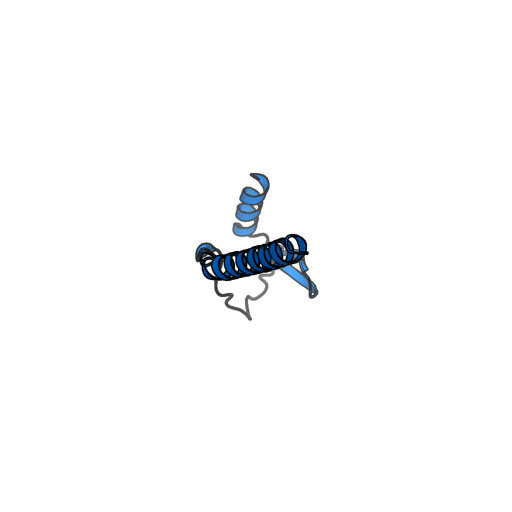28 5.847 7.927 1.00 84.31 71 PHE A O 1
ATOM 591 N N . GLU A 1 72 ? -4.422 5.578 10.012 1.00 82.81 72 GLU A N 1
ATOM 592 C CA . GLU A 1 72 ? -3.620 6.660 10.597 1.00 82.81 72 GLU A CA 1
ATOM 593 C C . GLU A 1 72 ? -2.115 6.413 10.441 1.00 82.81 72 GLU A C 1
ATOM 595 O O . GLU A 1 72 ? -1.363 7.318 10.074 1.00 82.81 72 GLU A O 1
ATOM 600 N N . GLN A 1 73 ? -1.660 5.176 10.659 1.00 81.62 73 GLN A N 1
ATOM 601 C CA . GLN A 1 73 ? -0.256 4.807 10.458 1.00 81.62 73 GLN A CA 1
ATOM 602 C C . GLN A 1 73 ? 0.170 4.957 8.994 1.00 81.62 73 GLN A C 1
ATOM 604 O O . GLN A 1 73 ? 1.250 5.482 8.719 1.00 81.62 73 GLN A O 1
ATOM 609 N N . ALA A 1 74 ? -0.667 4.525 8.050 1.00 82.19 74 ALA A N 1
ATOM 610 C CA . ALA A 1 74 ? -0.388 4.659 6.625 1.00 82.19 74 ALA A CA 1
ATOM 611 C C . ALA A 1 74 ? -0.348 6.133 6.195 1.00 82.19 74 ALA A C 1
ATOM 613 O O . ALA A 1 74 ? 0.556 6.540 5.464 1.00 82.19 74 ALA A O 1
ATOM 614 N N . GLU A 1 75 ? -1.279 6.950 6.690 1.00 83.25 75 GLU A N 1
ATOM 615 C CA . GLU A 1 75 ? -1.304 8.388 6.431 1.00 83.25 75 GLU A CA 1
ATOM 616 C C . GLU A 1 75 ? -0.062 9.081 7.014 1.00 83.25 75 GLU A C 1
ATOM 618 O O . GLU A 1 75 ? 0.547 9.922 6.356 1.00 83.25 75 GLU A O 1
ATOM 623 N N . ALA A 1 76 ? 0.376 8.685 8.212 1.00 84.94 76 ALA A N 1
ATOM 624 C CA . ALA A 1 76 ? 1.593 9.201 8.831 1.00 84.94 76 ALA A CA 1
ATOM 625 C C . ALA A 1 76 ? 2.863 8.850 8.037 1.00 84.94 76 ALA A C 1
ATOM 627 O O . ALA A 1 76 ? 3.793 9.655 7.992 1.00 84.94 76 ALA A O 1
ATOM 628 N N . VAL A 1 77 ? 2.914 7.675 7.399 1.00 85.06 77 VAL A N 1
ATOM 629 C CA . VAL A 1 77 ? 4.008 7.311 6.483 1.00 85.06 77 VAL A CA 1
ATOM 630 C C . VAL A 1 77 ? 3.965 8.174 5.223 1.00 85.06 77 VAL A C 1
ATOM 632 O O . VAL A 1 77 ? 4.996 8.710 4.828 1.00 85.06 77 VAL A O 1
ATOM 635 N N . LEU A 1 78 ? 2.786 8.351 4.622 1.00 79.69 78 LEU A N 1
ATOM 636 C CA . LEU A 1 78 ? 2.617 9.157 3.408 1.00 79.69 78 LEU A CA 1
ATOM 637 C C . LEU A 1 78 ? 2.918 10.644 3.631 1.00 79.69 78 LEU A C 1
ATOM 639 O O . LEU A 1 78 ? 3.493 11.274 2.756 1.00 79.69 78 LEU A O 1
ATOM 643 N N . LYS A 1 79 ? 2.589 11.199 4.803 1.00 79.81 79 LYS A N 1
ATOM 644 C CA . LYS A 1 79 ? 2.881 12.599 5.170 1.00 79.81 79 LYS A CA 1
ATOM 645 C C . LYS A 1 79 ? 4.369 12.892 5.396 1.00 79.81 79 LYS A C 1
ATOM 647 O O . LYS A 1 79 ? 4.738 14.056 5.510 1.00 79.81 79 LYS A O 1
ATOM 652 N N . ARG A 1 80 ? 5.211 11.865 5.538 1.00 68.94 80 ARG A N 1
ATOM 653 C CA . ARG A 1 80 ? 6.664 12.007 5.757 1.00 68.94 80 ARG A CA 1
ATOM 654 C C . ARG A 1 80 ? 7.485 11.957 4.462 1.00 68.94 80 ARG A C 1
ATOM 656 O O . ARG A 1 80 ? 8.707 12.062 4.547 1.00 68.94 80 ARG A O 1
ATOM 663 N N . VAL A 1 81 ? 6.836 11.765 3.314 1.00 52.97 81 VAL A N 1
ATOM 664 C CA . VAL A 1 81 ? 7.432 11.787 1.967 1.00 52.97 81 VAL A CA 1
ATOM 665 C C . VAL A 1 81 ? 7.121 13.127 1.317 1.00 52.97 81 VAL A C 1
ATOM 667 O O . VAL A 1 81 ? 8.049 13.689 0.700 1.00 52.97 81 VAL A O 1
#

Organism: NCBI:txid2026184

Sequence (81 aa):
MGTAHRWGRAACFVWWLERLSLAVALRFEPPPRPAQVRFGERPGALLRLDTPYYPARAKWGYVFIPLDCYFEQAEAVLKRV

Radius of gyration: 24.71 Å; chains: 1; bounding box: 52×26×65 Å

pLDDT: mean 71.48, std 13.41, range [45.41, 88.25]